Protein AF-A0A830E530-F1 (afdb_monomer)

Secondary structure (DSSP, 8-state):
---HHHHHHHHHHHHHHHHHHT-HHHHHHHHHHHHHHHHHHHHHHTT-HHHHHHHHHTS--HHHHHHHHHHHHHHH-GGGT--

Radius of gyration: 13.64 Å; Cα contacts (8 Å, |Δi|>4): 77; chains: 1; bounding box: 32×23×37 Å

Nearest PDB structures (foldseek):
  4zey-assembly1_A  TM=5.134E-01  e=2.132E+00  Homo sapiens
  2w2u-assembly1_A  TM=4.910E-01  e=2.255E+00  Sulfolobus acidocaldarius
  1vh6-assembly1_B  TM=4.324E-01  e=4.431E+00  Bacillus subtilis
  8tn6-assembly1_C  TM=4.194E-01  e=6.571E+00  synthetic construct

pLDDT: mean 84.49, std 12.55, range [47.78, 95.31]

Foldseek 3Di:
DPPLQVQLVVLCVQLVVVVVVVNVVSNVVSNVSSLQSVLLVQCVVVVPVLNVVCVVVVHHDPVSSVVSQVVCCVVVNCVSVVD

Organism: NCBI:txid1293586

Sequence (83 aa):
MRDGITIAERYLNEAKEYINKGDAVQVSEKLYKAAEENVKALAEKYDLSENRQAIREGRWHMHLLLKACSRPSKTLGDWVLDG

InterPro domains:
  IPR010268 Archaeal PaREP1-like [PF05942] (6-82)

Mean predicted aligned error: 6.65 Å

Solvent-accessible surface area (backbone atoms only — not comparable t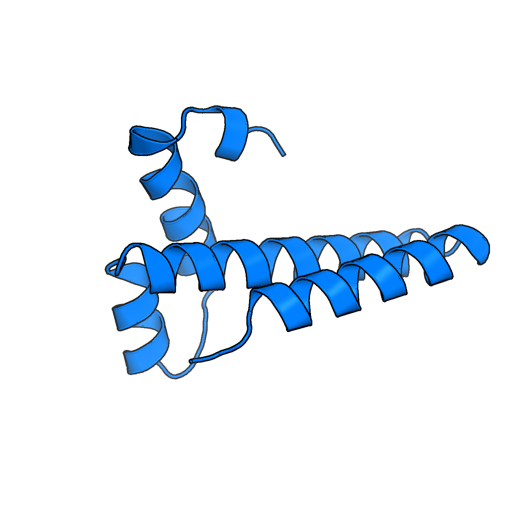o full-atom values): 4520 Å² total; per-residue (Å²): 132,81,64,25,60,63,54,16,52,50,27,45,51,52,19,56,57,27,56,80,68,68,38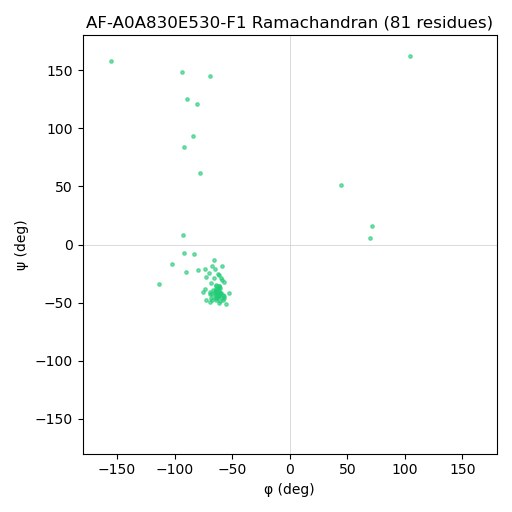,64,69,59,22,53,55,24,45,51,52,16,52,51,28,44,44,52,39,50,21,57,75,69,66,34,69,45,43,58,46,25,61,75,69,74,47,84,48,73,72,40,51,56,52,44,41,59,56,49,21,82,78,78,36,64,68,65,72,64,125

Structure (mmCIF, N/CA/C/O backbone):
data_AF-A0A830E530-F1
#
_entry.id   AF-A0A830E530-F1
#
loop_
_atom_site.group_PDB
_atom_site.id
_atom_site.type_symbol
_atom_site.label_atom_id
_atom_site.label_alt_id
_atom_site.label_comp_id
_atom_site.label_asym_id
_atom_site.label_entity_id
_atom_site.label_seq_id
_atom_site.pdbx_PDB_ins_code
_atom_site.Cartn_x
_atom_site.Cartn_y
_atom_site.Cartn_z
_atom_site.occupancy
_atom_site.B_iso_or_equiv
_atom_site.auth_seq_id
_atom_site.auth_comp_id
_atom_site.auth_asym_id
_atom_site.auth_atom_id
_atom_site.pdbx_PDB_model_num
ATOM 1 N N . MET A 1 1 ? 13.706 -10.594 -4.473 1.00 48.41 1 MET A N 1
ATOM 2 C CA . MET A 1 1 ? 12.352 -10.066 -4.724 1.00 48.41 1 MET A CA 1
ATOM 3 C C . MET A 1 1 ? 11.810 -9.597 -3.400 1.00 48.41 1 MET A C 1
ATOM 5 O O . MET A 1 1 ? 12.032 -10.270 -2.400 1.00 48.41 1 MET A O 1
ATOM 9 N N . ARG A 1 2 ? 11.210 -8.412 -3.363 1.00 60.69 2 ARG A N 1
ATOM 10 C CA . ARG A 1 2 ? 10.478 -7.966 -2.185 1.00 60.69 2 ARG A CA 1
ATOM 11 C C . ARG A 1 2 ? 9.112 -8.644 -2.262 1.00 60.69 2 ARG A C 1
ATOM 13 O O . ARG A 1 2 ? 8.410 -8.454 -3.249 1.00 60.69 2 ARG A O 1
ATOM 20 N N . ASP A 1 3 ? 8.734 -9.438 -1.267 1.00 80.31 3 ASP A N 1
ATOM 21 C CA . ASP A 1 3 ? 7.437 -10.129 -1.274 1.00 80.31 3 ASP A CA 1
ATOM 22 C C . ASP A 1 3 ? 6.308 -9.154 -0.898 1.00 80.31 3 ASP A C 1
ATOM 24 O O . ASP A 1 3 ? 5.650 -9.291 0.132 1.00 80.31 3 ASP A O 1
ATOM 28 N N . GLY A 1 4 ? 6.113 -8.111 -1.712 1.00 80.50 4 GLY A N 1
ATOM 29 C CA . GLY A 1 4 ? 5.134 -7.048 -1.462 1.00 80.50 4 GLY A CA 1
ATOM 30 C C . GLY A 1 4 ? 3.709 -7.585 -1.309 1.00 80.50 4 GLY A C 1
ATOM 31 O O . GLY A 1 4 ? 2.960 -7.085 -0.476 1.00 80.50 4 GLY A O 1
ATOM 32 N N . ILE A 1 5 ? 3.374 -8.669 -2.019 1.00 84.81 5 ILE A N 1
ATOM 33 C CA . ILE A 1 5 ? 2.093 -9.377 -1.879 1.00 84.81 5 ILE A CA 1
ATOM 34 C C . ILE A 1 5 ? 1.957 -9.982 -0.476 1.00 84.81 5 ILE A C 1
ATOM 36 O O . ILE A 1 5 ? 0.958 -9.741 0.190 1.00 84.81 5 ILE A O 1
ATOM 40 N N . THR A 1 6 ? 2.982 -10.675 0.026 1.00 89.94 6 THR A N 1
ATOM 41 C CA . THR A 1 6 ? 2.981 -11.248 1.384 1.00 89.94 6 THR A CA 1
ATOM 42 C C . THR A 1 6 ? 2.827 -10.164 2.456 1.00 89.94 6 THR A C 1
ATOM 44 O O . THR A 1 6 ? 2.138 -10.350 3.460 1.00 89.94 6 THR A O 1
ATOM 47 N N . ILE A 1 7 ? 3.446 -8.995 2.254 1.00 90.62 7 ILE A N 1
ATOM 48 C CA . ILE A 1 7 ? 3.301 -7.856 3.172 1.00 90.62 7 ILE A CA 1
ATOM 49 C C . ILE A 1 7 ? 1.877 -7.281 3.100 1.00 90.62 7 ILE A C 1
ATOM 51 O O . ILE A 1 7 ? 1.288 -6.991 4.145 1.00 90.62 7 ILE A O 1
ATOM 55 N N . ALA A 1 8 ? 1.310 -7.146 1.898 1.00 91.06 8 ALA A N 1
ATOM 56 C CA . ALA A 1 8 ? -0.061 -6.684 1.704 1.00 91.06 8 ALA A CA 1
ATOM 57 C C . ALA A 1 8 ? -1.082 -7.634 2.353 1.00 91.06 8 ALA A C 1
ATOM 59 O O . ALA A 1 8 ? -1.983 -7.178 3.057 1.00 91.06 8 ALA A O 1
ATOM 60 N N . GLU A 1 9 ? -0.905 -8.948 2.198 1.00 91.75 9 GLU A N 1
ATOM 61 C CA . GLU A 1 9 ? -1.734 -9.975 2.841 1.00 91.75 9 GLU A CA 1
ATOM 62 C C . GLU A 1 9 ? -1.674 -9.888 4.367 1.00 91.75 9 GLU A C 1
ATOM 64 O O . GLU A 1 9 ? -2.708 -9.976 5.036 1.00 91.75 9 GLU A O 1
ATOM 69 N N . ARG A 1 10 ? -0.484 -9.653 4.934 1.00 94.50 10 ARG A N 1
ATOM 70 C CA . ARG A 1 10 ? -0.332 -9.454 6.378 1.00 94.50 10 ARG A CA 1
ATOM 71 C C . ARG A 1 10 ? -1.135 -8.246 6.859 1.00 94.50 10 ARG A C 1
ATOM 73 O O . ARG A 1 10 ? -1.899 -8.376 7.811 1.00 94.50 10 ARG A O 1
ATOM 80 N N . TYR A 1 11 ? -1.016 -7.099 6.189 1.00 94.25 11 TYR A N 1
ATOM 81 C CA . TYR A 1 11 ? -1.787 -5.908 6.559 1.00 94.25 11 TYR A CA 1
ATOM 82 C C . TYR A 1 11 ? -3.295 -6.105 6.390 1.00 94.25 11 TYR A C 1
ATOM 84 O O . TYR A 1 11 ? -4.066 -5.633 7.224 1.00 94.25 11 TYR A O 1
ATOM 92 N N . LEU A 1 12 ? -3.728 -6.843 5.367 1.00 92.69 12 LEU A N 1
ATOM 93 C CA . LEU A 1 12 ? -5.138 -7.173 5.180 1.00 92.69 12 LEU A CA 1
ATOM 94 C C . LEU A 1 12 ? -5.674 -8.061 6.314 1.00 92.69 12 LEU A C 1
ATOM 96 O O . LEU A 1 12 ? -6.795 -7.858 6.779 1.00 92.69 12 LEU A O 1
ATOM 100 N N . ASN A 1 13 ? -4.886 -9.029 6.781 1.00 94.38 13 ASN A N 1
ATOM 101 C CA . ASN A 1 13 ? -5.263 -9.868 7.918 1.00 94.38 13 ASN A CA 1
ATOM 102 C C . ASN A 1 13 ? -5.306 -9.066 9.224 1.00 94.38 13 ASN A C 1
ATOM 104 O O . ASN A 1 13 ? -6.286 -9.171 9.957 1.00 94.38 13 ASN A O 1
ATOM 108 N N . GLU A 1 14 ? -4.327 -8.188 9.464 1.00 92.81 14 GLU A N 1
ATOM 109 C CA . GLU A 1 14 ? -4.363 -7.254 10.597 1.00 92.81 14 GLU A CA 1
ATOM 110 C C . GLU A 1 14 ? -5.623 -6.371 10.545 1.00 92.81 14 GLU A C 1
ATOM 112 O O . GLU A 1 14 ? -6.306 -6.213 11.555 1.00 92.81 14 GLU A O 1
ATOM 117 N N . ALA A 1 15 ? -5.995 -5.848 9.370 1.00 93.62 15 ALA A N 1
ATOM 118 C CA . ALA A 1 15 ? -7.223 -5.067 9.209 1.00 93.62 15 ALA A CA 1
ATOM 119 C C . ALA A 1 15 ? -8.466 -5.864 9.642 1.00 93.62 15 ALA A C 1
ATOM 121 O O . ALA A 1 15 ? -9.297 -5.346 10.386 1.00 93.62 15 ALA A O 1
ATOM 122 N N . LYS A 1 16 ? -8.574 -7.142 9.249 1.00 91.94 16 LYS A N 1
ATOM 123 C CA . LYS A 1 16 ? -9.681 -8.026 9.662 1.00 91.94 16 LYS A CA 1
ATOM 124 C C . LYS A 1 16 ? -9.731 -8.232 11.177 1.00 91.94 16 LYS A C 1
ATOM 126 O O . LYS A 1 16 ? -10.819 -8.285 11.747 1.00 91.94 16 LYS A O 1
ATOM 131 N N . GLU A 1 17 ? -8.584 -8.304 11.847 1.00 93.88 17 GLU A N 1
ATOM 132 C CA . GLU A 1 17 ? -8.542 -8.384 13.310 1.00 93.88 17 GLU A CA 1
ATOM 133 C C . GLU A 1 17 ? -9.055 -7.103 13.979 1.00 93.88 17 GLU A C 1
ATOM 135 O O . GLU A 1 17 ? -9.757 -7.180 14.988 1.00 93.88 17 GLU A O 1
ATOM 140 N N . TYR A 1 18 ? -8.735 -5.928 13.427 1.00 92.31 18 TYR A N 1
ATOM 141 C CA . TYR A 1 18 ? -9.223 -4.648 13.951 1.00 92.31 18 TYR A CA 1
ATOM 142 C C . TYR A 1 18 ? -10.711 -4.410 13.667 1.00 92.31 18 TYR A C 1
ATOM 144 O O . TYR A 1 18 ? -11.376 -3.784 14.495 1.00 92.31 18 TYR A O 1
ATOM 152 N N . ILE A 1 19 ? -11.263 -4.974 12.583 1.00 90.44 19 ILE A N 1
ATOM 153 C CA . ILE A 1 19 ? -12.715 -4.962 12.322 1.00 90.44 19 ILE A CA 1
ATOM 154 C C . ILE A 1 19 ? -13.456 -5.611 13.494 1.00 90.44 19 ILE A C 1
ATOM 156 O O . ILE A 1 19 ? -14.398 -5.028 14.025 1.00 90.44 19 ILE A O 1
ATOM 160 N N . ASN A 1 20 ? -12.980 -6.768 13.962 1.00 88.69 20 ASN A N 1
ATOM 161 C CA . ASN A 1 20 ? -13.589 -7.475 15.093 1.00 88.69 20 ASN A CA 1
ATOM 162 C C . ASN A 1 20 ? -13.494 -6.697 16.417 1.00 88.69 20 ASN A C 1
ATOM 164 O O . ASN A 1 20 ? -14.263 -6.956 17.339 1.00 88.69 20 ASN A O 1
ATOM 168 N N . LYS A 1 21 ? -12.558 -5.747 16.518 1.00 91.75 21 LYS A N 1
ATOM 169 C CA . LYS A 1 21 ? -12.365 -4.878 17.688 1.00 91.75 21 LYS A CA 1
ATOM 170 C C . LYS A 1 21 ? -13.156 -3.567 17.595 1.00 91.75 21 LYS A C 1
ATOM 172 O O . LYS A 1 21 ? -13.174 -2.817 18.565 1.00 91.75 21 LYS A O 1
ATOM 177 N N . GLY A 1 22 ? -13.791 -3.281 16.455 1.00 91.31 22 GLY A N 1
ATOM 178 C CA . GLY A 1 22 ? -14.532 -2.038 16.221 1.00 91.31 22 GLY A CA 1
ATOM 179 C C . GLY A 1 22 ? -13.654 -0.790 16.054 1.00 91.31 22 GLY A C 1
ATOM 180 O O . GLY A 1 22 ? -14.163 0.324 16.153 1.00 91.31 22 GLY A O 1
ATOM 181 N N . ASP A 1 23 ? -12.350 -0.945 15.800 1.00 93.75 23 ASP A N 1
ATOM 182 C CA . ASP A 1 23 ? -11.415 0.180 15.658 1.00 93.75 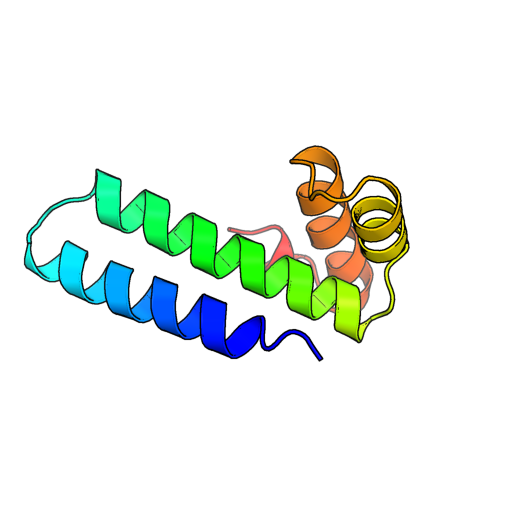23 ASP A CA 1
ATOM 183 C C . ASP A 1 23 ? -11.290 0.615 14.190 1.00 93.75 23 ASP A C 1
ATOM 185 O O . ASP A 1 23 ? -10.382 0.208 13.462 1.00 93.75 23 ASP A O 1
ATOM 189 N N . ALA A 1 24 ? -12.227 1.452 13.743 1.00 91.25 24 ALA A N 1
ATOM 190 C CA . ALA A 1 24 ? -12.284 1.928 12.360 1.00 91.25 24 ALA A CA 1
ATOM 191 C C . ALA A 1 24 ? -11.019 2.690 11.913 1.00 91.25 24 ALA A C 1
ATOM 193 O O . ALA A 1 24 ? -10.673 2.661 10.728 1.00 91.25 24 ALA A O 1
ATOM 194 N N . VAL A 1 25 ? -10.313 3.346 12.843 1.00 95.12 25 VAL A N 1
ATOM 195 C CA . VAL A 1 25 ? -9.080 4.088 12.542 1.00 95.12 25 VAL A CA 1
ATOM 196 C C . VAL A 1 25 ? -7.972 3.106 12.181 1.00 95.12 25 VAL A C 1
ATOM 198 O O . VAL A 1 25 ? -7.357 3.239 11.122 1.00 95.12 25 VAL A O 1
ATOM 201 N N . GLN A 1 26 ? -7.771 2.076 13.007 1.00 93.88 26 GLN A N 1
ATOM 202 C CA . GLN A 1 26 ? -6.778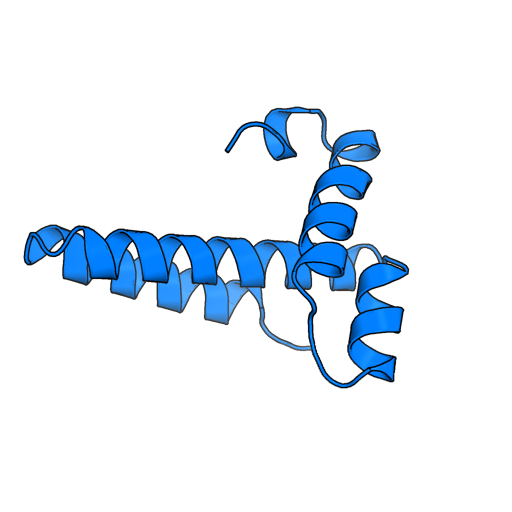 1.042 12.723 1.00 93.88 26 GLN A CA 1
ATOM 203 C C . GLN A 1 26 ? -7.126 0.246 11.465 1.00 93.88 26 GLN A C 1
ATOM 205 O O . GLN A 1 26 ? -6.249 0.008 10.638 1.00 93.88 26 GLN A O 1
ATOM 210 N N . VAL A 1 27 ? -8.399 -0.107 11.259 1.00 93.56 27 VAL A N 1
ATOM 211 C CA . VAL A 1 27 ? -8.839 -0.778 10.023 1.00 93.56 27 VAL A CA 1
ATOM 212 C C . VAL A 1 27 ? -8.445 0.033 8.788 1.00 93.56 27 VAL A C 1
ATOM 214 O O . VAL A 1 27 ? -7.804 -0.502 7.883 1.00 93.56 27 VAL A O 1
ATOM 217 N N . SER A 1 28 ? -8.771 1.326 8.770 1.00 93.12 28 SER A N 1
ATOM 218 C CA . SER A 1 28 ? -8.480 2.206 7.633 1.00 93.12 28 SER A CA 1
ATOM 219 C C . SER A 1 28 ? -6.975 2.318 7.366 1.00 93.12 28 SER A C 1
ATOM 221 O O . SER A 1 28 ? -6.537 2.217 6.220 1.00 93.12 28 SER A O 1
ATOM 223 N N . GLU A 1 29 ? -6.161 2.454 8.418 1.00 94.75 29 GLU A N 1
ATOM 224 C CA . GLU A 1 29 ? -4.702 2.525 8.294 1.00 94.75 29 GLU A CA 1
ATOM 225 C C . GLU A 1 29 ? -4.108 1.237 7.699 1.00 94.75 29 GLU A C 1
ATOM 227 O O . GLU A 1 29 ? -3.236 1.283 6.826 1.00 94.75 29 GLU A O 1
ATOM 232 N N . LYS A 1 30 ? -4.580 0.070 8.152 1.00 95.31 30 LYS A N 1
ATOM 233 C CA . LYS A 1 30 ? -4.087 -1.228 7.674 1.00 95.31 30 LYS A CA 1
ATOM 234 C C . LYS A 1 30 ? -4.500 -1.503 6.232 1.00 95.31 30 LYS A C 1
ATOM 236 O O . LYS A 1 30 ? -3.668 -1.962 5.451 1.00 95.31 30 LYS A O 1
ATOM 241 N N . LEU A 1 31 ? -5.733 -1.163 5.855 1.00 92.69 31 LEU A N 1
ATOM 242 C CA . LEU A 1 31 ? -6.193 -1.272 4.469 1.00 92.69 31 LEU A CA 1
ATOM 243 C C . LEU A 1 31 ? -5.376 -0.377 3.530 1.00 92.69 31 LEU A C 1
ATOM 245 O O . LEU A 1 31 ? -4.937 -0.846 2.480 1.00 92.69 31 LEU A O 1
ATOM 249 N N . TYR A 1 32 ? -5.087 0.864 3.934 1.00 92.56 32 TYR A N 1
ATOM 250 C CA . TYR A 1 32 ? -4.218 1.755 3.161 1.00 92.56 32 TYR A CA 1
ATOM 251 C C . TYR A 1 32 ? -2.818 1.153 2.960 1.00 92.56 32 TYR A C 1
ATOM 253 O O . TYR A 1 32 ? -2.316 1.123 1.839 1.00 92.56 32 TYR A O 1
ATOM 261 N N . LYS A 1 33 ? -2.202 0.602 4.015 1.00 93.44 33 LYS A N 1
ATOM 262 C CA . LYS A 1 33 ? -0.880 -0.049 3.922 1.00 93.44 33 LYS A CA 1
ATOM 263 C C . LYS A 1 33 ? -0.890 -1.284 3.018 1.00 93.44 33 LYS A C 1
ATOM 265 O O . LYS A 1 33 ? 0.068 -1.501 2.277 1.00 93.44 33 LYS A O 1
ATOM 270 N N . ALA A 1 34 ? -1.961 -2.076 3.049 1.00 93.56 34 ALA A N 1
ATOM 271 C CA . ALA A 1 34 ? -2.128 -3.208 2.141 1.00 93.56 34 ALA A CA 1
ATOM 272 C C . ALA A 1 34 ? -2.209 -2.746 0.675 1.00 93.56 34 ALA A C 1
ATOM 274 O O . ALA A 1 34 ? -1.516 -3.290 -0.186 1.00 93.56 34 ALA A O 1
ATOM 275 N N . ALA A 1 35 ? -3.004 -1.708 0.394 1.00 90.81 35 ALA A N 1
ATOM 276 C CA . ALA A 1 35 ? -3.102 -1.114 -0.937 1.00 90.81 35 ALA A CA 1
ATOM 277 C C . ALA A 1 35 ? -1.759 -0.527 -1.406 1.00 90.81 35 ALA A C 1
ATOM 279 O O . ALA A 1 35 ? -1.342 -0.760 -2.540 1.00 90.81 35 ALA A O 1
ATOM 280 N N . GLU A 1 36 ? -1.042 0.171 -0.524 1.00 91.25 36 GLU A N 1
ATOM 281 C CA . GLU A 1 36 ? 0.269 0.745 -0.816 1.00 91.25 36 GLU A CA 1
ATOM 282 C C . GLU A 1 36 ? 1.280 -0.330 -1.251 1.00 91.25 36 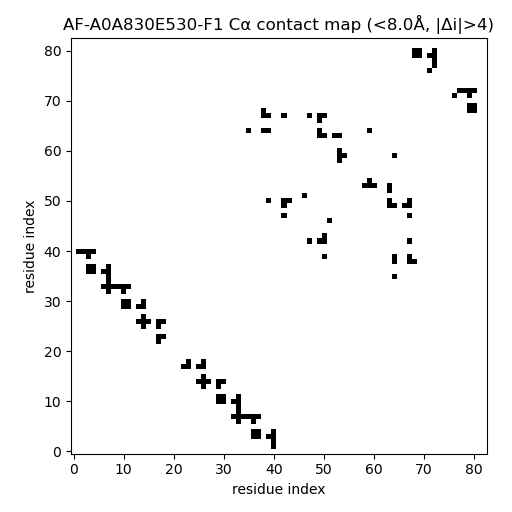GLU A C 1
ATOM 284 O O . GLU A 1 36 ? 1.950 -0.173 -2.273 1.00 91.25 36 GLU A O 1
ATOM 289 N N . GLU A 1 37 ? 1.383 -1.443 -0.521 1.00 92.19 37 GLU A N 1
ATOM 290 C CA . GLU A 1 37 ? 2.309 -2.526 -0.874 1.00 92.19 37 GLU A CA 1
ATOM 291 C C . GLU A 1 37 ? 1.904 -3.250 -2.168 1.00 92.19 37 GLU A C 1
ATOM 293 O O . GLU A 1 37 ? 2.780 -3.613 -2.957 1.00 92.19 37 GLU A O 1
ATOM 298 N N . ASN A 1 38 ? 0.603 -3.365 -2.460 1.00 90.12 38 ASN A N 1
ATOM 299 C CA . ASN A 1 38 ? 0.127 -3.875 -3.749 1.00 90.12 38 ASN A CA 1
ATOM 300 C C . ASN A 1 38 ? 0.574 -2.989 -4.919 1.00 90.12 38 ASN A C 1
ATOM 302 O O . ASN A 1 38 ? 1.077 -3.496 -5.924 1.00 90.12 38 ASN A O 1
ATOM 306 N N . VAL A 1 39 ? 0.453 -1.666 -4.790 1.00 89.62 39 VAL A N 1
ATOM 307 C CA . VAL A 1 39 ? 0.892 -0.716 -5.826 1.00 89.62 39 VAL A CA 1
ATOM 308 C C . VAL A 1 39 ? 2.402 -0.807 -6.041 1.00 89.62 39 VAL A C 1
ATOM 310 O O . VAL A 1 39 ? 2.857 -0.834 -7.185 1.00 89.62 39 VAL A O 1
ATOM 313 N N . LYS A 1 40 ? 3.191 -0.919 -4.965 1.00 89.81 40 LYS A N 1
ATOM 314 C CA . LYS A 1 40 ? 4.649 -1.108 -5.060 1.00 89.81 40 LYS A CA 1
ATOM 315 C C . LYS A 1 40 ? 5.006 -2.409 -5.774 1.00 89.81 40 LYS A C 1
ATOM 317 O O . LYS A 1 40 ? 5.861 -2.396 -6.656 1.00 89.81 40 LYS A O 1
ATOM 322 N N . ALA A 1 41 ? 4.331 -3.507 -5.436 1.00 89.94 41 ALA A N 1
ATOM 323 C CA . ALA A 1 41 ? 4.547 -4.804 -6.072 1.00 89.94 41 ALA A CA 1
ATOM 324 C C . ALA A 1 41 ? 4.189 -4.776 -7.568 1.00 89.94 41 ALA A C 1
ATOM 326 O O . ALA A 1 41 ? 4.933 -5.303 -8.394 1.00 89.94 41 ALA A O 1
ATOM 327 N N . LEU A 1 42 ? 3.088 -4.115 -7.941 1.00 86.75 42 LEU A N 1
ATOM 328 C CA . LEU A 1 42 ? 2.718 -3.906 -9.344 1.00 86.75 42 LEU A CA 1
ATOM 329 C C . LEU A 1 42 ? 3.755 -3.044 -10.071 1.00 86.75 42 LEU A C 1
ATOM 331 O O . LEU A 1 42 ? 4.161 -3.379 -11.182 1.00 86.75 42 LEU A O 1
ATOM 335 N N . ALA A 1 43 ? 4.222 -1.967 -9.442 1.00 88.81 43 ALA A N 1
ATOM 336 C CA . ALA A 1 43 ? 5.236 -1.095 -10.017 1.00 88.81 43 ALA A CA 1
ATOM 337 C C . ALA A 1 43 ? 6.585 -1.804 -10.225 1.00 88.81 43 ALA A C 1
ATOM 339 O O . ALA A 1 43 ? 7.262 -1.530 -11.214 1.00 88.81 43 ALA A O 1
ATOM 340 N N . GLU A 1 44 ? 6.960 -2.724 -9.331 1.00 87.81 44 GLU A N 1
ATOM 341 C CA . GLU A 1 44 ? 8.119 -3.608 -9.500 1.00 87.81 44 GLU A CA 1
ATOM 342 C C . GLU A 1 44 ? 7.893 -4.605 -10.644 1.00 87.81 44 GLU A C 1
ATOM 344 O O . GLU A 1 44 ? 8.729 -4.709 -11.538 1.00 87.81 44 GLU A O 1
ATOM 349 N N . LYS A 1 45 ? 6.732 -5.273 -10.675 1.00 86.88 45 LYS A N 1
ATOM 350 C CA . LYS A 1 45 ? 6.389 -6.280 -11.692 1.00 86.88 45 LYS A CA 1
ATOM 351 C C . LYS A 1 45 ? 6.353 -5.720 -13.116 1.00 86.88 45 LYS A C 1
ATOM 353 O O . LYS A 1 45 ? 6.779 -6.401 -14.043 1.00 86.88 45 LYS A O 1
ATOM 358 N N . TYR A 1 46 ? 5.831 -4.508 -13.293 1.00 85.38 46 TYR A N 1
ATOM 359 C CA . TYR A 1 46 ? 5.748 -3.835 -14.594 1.00 85.38 46 TYR A CA 1
ATOM 360 C C . TYR A 1 46 ? 6.948 -2.922 -14.886 1.00 85.38 46 TYR A C 1
ATOM 362 O O . TYR A 1 46 ? 6.908 -2.174 -15.861 1.00 85.38 46 TYR A O 1
ATOM 370 N N . ASP A 1 47 ? 7.989 -2.957 -14.045 1.00 85.50 47 ASP A N 1
ATOM 371 C CA . ASP A 1 47 ? 9.185 -2.111 -14.143 1.00 85.50 47 ASP A CA 1
ATOM 372 C C . ASP A 1 47 ? 8.848 -0.633 -14.437 1.00 85.50 47 ASP A C 1
ATOM 374 O O . ASP A 1 47 ? 9.345 0.011 -15.371 1.00 85.50 47 ASP A O 1
ATOM 378 N N . LEU A 1 48 ? 7.939 -0.077 -13.633 1.00 89.25 48 LEU A N 1
ATOM 379 C CA . LEU A 1 48 ? 7.511 1.309 -13.765 1.00 89.25 48 LEU A CA 1
ATOM 380 C C . LEU A 1 48 ? 8.647 2.262 -13.366 1.00 89.25 48 LEU A C 1
ATOM 382 O O . LEU A 1 48 ? 9.410 2.010 -12.428 1.00 89.25 48 LEU A O 1
ATOM 386 N N . SER A 1 49 ? 8.748 3.415 -14.039 1.00 89.25 49 SER A N 1
ATOM 387 C CA . SER A 1 49 ? 9.803 4.390 -13.718 1.00 89.25 49 SER A CA 1
ATOM 388 C C . SER A 1 49 ? 9.691 4.943 -12.296 1.00 89.25 49 SER A C 1
ATOM 390 O O . SER A 1 49 ? 10.698 5.354 -11.727 1.00 89.25 49 SER A O 1
ATOM 392 N N . GLU A 1 50 ? 8.487 4.939 -11.725 1.00 90.12 50 GLU A N 1
ATOM 393 C CA . GLU A 1 50 ? 8.198 5.304 -10.340 1.00 90.12 50 GLU A CA 1
ATOM 394 C C . GLU A 1 50 ? 8.929 4.387 -9.357 1.00 90.12 50 GLU A C 1
ATOM 396 O O . GLU A 1 50 ? 9.522 4.883 -8.403 1.00 90.12 50 GLU A O 1
ATOM 401 N N . ASN A 1 51 ? 8.975 3.075 -9.623 1.00 89.00 51 ASN A N 1
ATOM 402 C CA . ASN A 1 51 ? 9.719 2.132 -8.789 1.00 89.00 51 ASN A CA 1
ATOM 403 C C . ASN A 1 51 ? 11.226 2.429 -8.844 1.00 89.00 51 ASN A C 1
ATOM 405 O O . ASN A 1 51 ? 11.884 2.548 -7.812 1.00 89.00 51 ASN A O 1
ATOM 409 N N . ARG A 1 52 ? 11.774 2.667 -10.044 1.00 89.12 52 ARG A N 1
ATOM 410 C CA . ARG A 1 52 ? 13.185 3.072 -10.205 1.00 89.12 52 ARG A CA 1
ATOM 411 C C . ARG A 1 52 ? 13.497 4.396 -9.511 1.00 89.12 52 ARG A C 1
ATOM 413 O O . ARG A 1 52 ? 14.601 4.589 -9.003 1.00 89.12 52 ARG A O 1
ATOM 420 N N . GLN A 1 53 ? 12.554 5.333 -9.511 1.00 91.56 53 GLN A N 1
ATOM 421 C CA . GLN A 1 53 ? 12.698 6.597 -8.801 1.00 91.56 53 GLN A CA 1
ATOM 422 C C . GLN A 1 53 ? 12.683 6.389 -7.282 1.00 91.56 53 GLN A C 1
ATOM 424 O O . GLN A 1 53 ? 13.590 6.872 -6.613 1.00 91.56 53 GLN A O 1
ATOM 429 N N . ALA A 1 54 ? 11.753 5.588 -6.760 1.00 91.12 54 ALA A N 1
ATOM 430 C CA . ALA A 1 54 ? 11.683 5.259 -5.339 1.00 91.12 54 ALA A CA 1
ATOM 431 C C . ALA A 1 54 ? 12.941 4.526 -4.837 1.00 91.12 54 ALA A C 1
ATOM 433 O O . ALA A 1 54 ? 13.416 4.800 -3.737 1.00 91.12 54 ALA A O 1
ATOM 434 N N . ILE A 1 55 ? 13.521 3.635 -5.652 1.00 89.62 55 ILE A N 1
ATOM 435 C CA . ILE A 1 55 ? 14.797 2.967 -5.343 1.00 89.62 55 ILE A CA 1
ATOM 436 C C . ILE A 1 55 ? 15.942 3.985 -5.280 1.00 89.62 55 ILE A C 1
ATOM 438 O O . ILE A 1 55 ? 16.724 3.959 -4.333 1.00 89.62 55 ILE A O 1
ATOM 442 N N . ARG A 1 56 ? 16.034 4.906 -6.252 1.00 92.00 56 ARG A N 1
ATOM 443 C CA . ARG A 1 56 ? 17.071 5.957 -6.265 1.00 92.00 56 ARG A CA 1
ATOM 444 C C . ARG A 1 56 ? 16.956 6.919 -5.086 1.00 92.00 56 ARG A C 1
ATOM 446 O O . ARG A 1 56 ? 17.971 7.341 -4.549 1.00 92.00 56 ARG A O 1
ATOM 453 N N . GLU A 1 57 ? 15.735 7.261 -4.695 1.00 91.44 57 GLU A N 1
ATOM 454 C CA . GLU A 1 57 ? 15.458 8.161 -3.571 1.00 91.44 57 GLU A CA 1
ATOM 455 C C . GLU A 1 57 ? 15.493 7.437 -2.211 1.00 91.44 57 GLU A C 1
ATOM 457 O O . GLU A 1 57 ? 15.417 8.080 -1.165 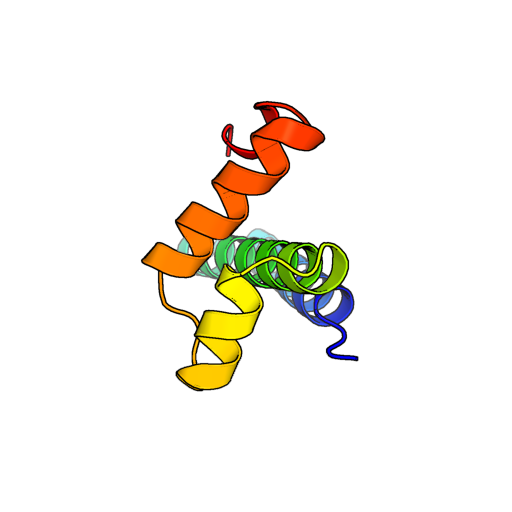1.00 91.44 57 GLU A O 1
ATOM 462 N N . GLY A 1 58 ? 15.601 6.103 -2.206 1.00 90.81 58 GLY A N 1
ATOM 463 C CA . GLY A 1 58 ? 15.623 5.266 -1.004 1.00 90.81 58 GLY A CA 1
ATOM 464 C C . GLY A 1 58 ? 14.288 5.190 -0.255 1.00 90.81 58 GLY A C 1
ATOM 465 O O . GLY A 1 58 ? 14.221 4.601 0.824 1.00 90.81 58 GLY A O 1
ATOM 466 N N . ARG A 1 59 ? 13.215 5.782 -0.794 1.00 88.81 59 ARG A N 1
ATOM 467 C CA . ARG A 1 59 ? 11.881 5.800 -0.182 1.00 88.81 59 ARG A CA 1
ATOM 468 C C . ARG A 1 59 ? 10.779 5.980 -1.217 1.00 88.81 59 ARG A C 1
ATOM 470 O O . ARG A 1 59 ? 10.987 6.546 -2.285 1.00 88.81 59 ARG A O 1
ATOM 477 N N . TRP A 1 60 ? 9.573 5.559 -0.851 1.00 90.38 60 TRP A N 1
ATOM 478 C CA . TRP A 1 60 ? 8.372 5.853 -1.622 1.00 90.38 60 TRP A CA 1
ATOM 479 C C . TRP A 1 60 ? 7.755 7.168 -1.163 1.00 90.38 60 TRP A C 1
ATOM 481 O O . TRP A 1 60 ? 7.455 7.359 0.013 1.00 90.38 60 TRP A O 1
ATOM 491 N N . HIS A 1 61 ? 7.558 8.072 -2.114 1.00 90.19 61 HIS A N 1
ATOM 492 C CA . HIS A 1 61 ? 6.796 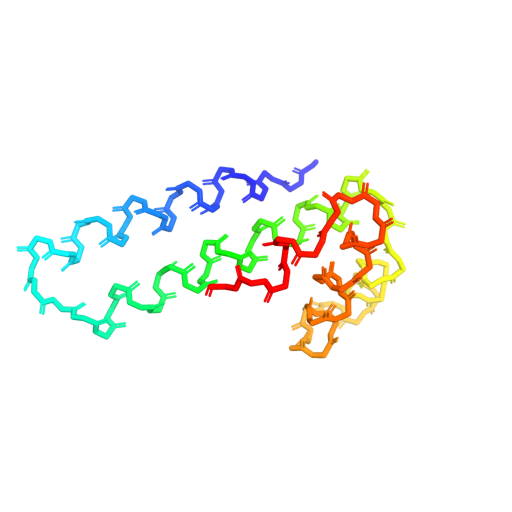9.292 -1.908 1.00 90.19 61 HIS A CA 1
ATOM 493 C C . HIS A 1 61 ? 5.338 9.094 -2.320 1.00 90.19 61 HIS A C 1
ATOM 495 O O . HIS A 1 61 ? 5.059 8.399 -3.296 1.00 90.19 61 HIS A O 1
ATOM 501 N N . MET A 1 62 ? 4.417 9.792 -1.649 1.00 87.31 62 MET A N 1
ATOM 502 C CA . MET A 1 62 ? 2.985 9.758 -1.980 1.00 87.31 62 MET A CA 1
ATOM 503 C C . MET A 1 62 ? 2.724 10.069 -3.465 1.00 87.31 62 MET A C 1
ATOM 505 O O . MET A 1 62 ? 1.973 9.362 -4.127 1.00 87.31 62 MET A O 1
ATOM 509 N N . HIS A 1 63 ? 3.429 11.048 -4.040 1.00 88.50 63 HIS A N 1
ATOM 510 C CA . HIS A 1 63 ? 3.274 11.378 -5.459 1.00 88.50 63 HIS A CA 1
ATOM 511 C C . HIS A 1 63 ? 3.741 10.254 -6.410 1.00 88.50 63 HIS A C 1
ATOM 513 O O . HIS A 1 63 ? 3.224 10.153 -7.522 1.00 88.50 63 HIS A O 1
ATOM 519 N N . LEU A 1 64 ? 4.708 9.419 -6.003 1.00 89.81 64 LEU A N 1
ATOM 520 C CA . LEU A 1 64 ? 5.158 8.262 -6.788 1.00 89.81 64 LEU A CA 1
ATOM 521 C C . LEU A 1 64 ? 4.123 7.141 -6.737 1.00 89.81 64 LEU A C 1
ATOM 523 O O . LEU A 1 64 ? 3.868 6.523 -7.763 1.00 89.81 64 LEU A O 1
ATOM 527 N N . LEU A 1 65 ? 3.486 6.933 -5.580 1.00 87.06 65 LEU A N 1
ATOM 528 C CA . LEU A 1 65 ? 2.380 5.984 -5.433 1.00 87.06 65 LEU A CA 1
ATOM 529 C C . LEU A 1 65 ? 1.198 6.368 -6.327 1.00 87.06 65 LEU A C 1
ATOM 531 O O . LEU A 1 65 ? 0.759 5.546 -7.122 1.00 87.06 65 LEU A O 1
ATOM 535 N N . LEU A 1 66 ? 0.744 7.627 -6.294 1.00 85.81 66 LEU A N 1
ATOM 536 C CA . LEU A 1 66 ? -0.358 8.075 -7.159 1.00 85.81 66 LEU A CA 1
ATOM 537 C C . LEU A 1 66 ? -0.040 7.907 -8.657 1.00 85.81 66 LEU A C 1
ATOM 539 O O . LEU A 1 66 ? -0.884 7.461 -9.441 1.00 85.81 66 LEU A O 1
ATOM 543 N N . LYS A 1 67 ? 1.188 8.237 -9.077 1.00 86.88 67 LYS A N 1
ATOM 544 C CA . LYS A 1 67 ? 1.635 8.013 -10.464 1.00 86.88 67 LYS A CA 1
ATOM 545 C C . LYS A 1 67 ? 1.678 6.524 -10.816 1.00 86.88 67 LYS A C 1
ATOM 547 O O . LYS A 1 67 ? 1.270 6.136 -11.908 1.00 86.88 67 LYS A O 1
ATOM 552 N N . ALA A 1 68 ? 2.132 5.693 -9.883 1.00 86.25 68 ALA A N 1
ATOM 553 C CA . ALA A 1 68 ? 2.169 4.248 -10.042 1.00 86.25 68 ALA A CA 1
ATOM 554 C C . ALA A 1 68 ? 0.775 3.601 -10.037 1.00 86.25 68 ALA A C 1
ATOM 556 O O . ALA A 1 68 ? 0.646 2.548 -10.638 1.00 86.25 68 ALA A O 1
ATOM 557 N N . CYS A 1 69 ? -0.259 4.207 -9.442 1.00 81.12 69 CYS A N 1
ATOM 558 C CA . CYS A 1 69 ? -1.653 3.747 -9.571 1.00 81.12 69 CYS A CA 1
ATOM 559 C C . CYS A 1 69 ? -2.260 4.098 -10.937 1.00 81.12 69 CYS A C 1
ATOM 561 O O . CYS A 1 69 ? -2.950 3.293 -11.556 1.00 81.12 69 CYS A O 1
ATOM 563 N N . SER A 1 70 ? -1.980 5.303 -11.435 1.00 76.75 70 SER A N 1
ATOM 564 C CA . SER A 1 70 ? -2.581 5.837 -12.669 1.00 76.75 70 SER A CA 1
ATOM 565 C C . SER A 1 70 ? -1.954 5.318 -13.962 1.00 76.75 70 SER A C 1
ATOM 567 O O . SER A 1 70 ? -2.582 5.345 -15.017 1.00 76.75 70 SER A O 1
ATOM 569 N N . ARG A 1 71 ? -0.715 4.820 -13.924 1.00 70.88 71 ARG A N 1
ATOM 570 C CA . ARG A 1 71 ? -0.081 4.203 -15.099 1.00 70.88 71 ARG A CA 1
ATOM 571 C C . ARG A 1 71 ? -0.641 2.828 -15.469 1.00 70.88 71 ARG A C 1
ATOM 573 O O . ARG A 1 71 ? -0.937 2.642 -16.647 1.00 70.88 71 ARG A O 1
ATOM 580 N N . PRO A 1 72 ? -0.814 1.884 -14.525 1.00 57.72 72 PRO A N 1
ATOM 581 C CA . PRO A 1 72 ? -1.475 0.622 -14.792 1.00 57.72 72 PRO A CA 1
ATOM 582 C C . PRO A 1 72 ? -2.922 0.801 -15.232 1.00 57.72 72 PRO A C 1
ATOM 584 O O . PRO A 1 72 ? -3.372 -0.054 -15.975 1.00 57.72 72 PRO A O 1
ATOM 587 N N . SER A 1 73 ? -3.639 1.878 -14.869 1.00 54.69 73 SER A N 1
ATOM 588 C CA . SER A 1 73 ? -5.025 2.074 -15.343 1.00 54.69 73 SER A CA 1
ATOM 589 C C . SER A 1 73 ? -5.118 2.121 -16.874 1.00 54.69 73 SER A C 1
ATOM 591 O O . SER A 1 73 ? -6.068 1.606 -17.455 1.00 54.69 73 SER A O 1
ATOM 593 N N . LYS A 1 74 ? -4.069 2.603 -17.558 1.00 53.72 74 LYS A N 1
ATOM 594 C CA . LYS A 1 74 ? -3.979 2.563 -19.028 1.00 53.72 74 LYS A CA 1
ATOM 595 C C . LYS A 1 74 ? -3.845 1.150 -19.609 1.00 53.72 74 LYS A C 1
ATOM 597 O O . LYS A 1 74 ? -4.092 0.973 -20.797 1.00 53.72 74 LYS A O 1
ATOM 602 N N . THR A 1 75 ? -3.450 0.168 -18.799 1.00 55.38 75 THR A N 1
ATOM 603 C CA . THR A 1 75 ? -3.199 -1.224 -19.216 1.00 55.38 75 THR A CA 1
ATOM 604 C C . THR A 1 75 ? -4.205 -2.216 -18.611 1.00 55.38 75 THR A C 1
ATOM 606 O O . THR A 1 75 ? -4.552 -3.199 -19.255 1.00 55.38 75 THR A O 1
ATO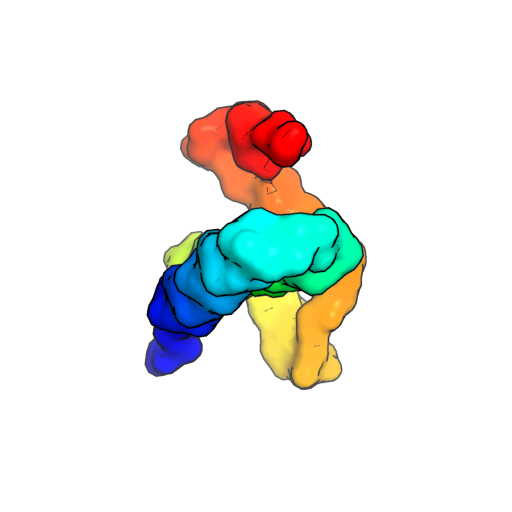M 609 N N . LEU A 1 76 ? -4.671 -1.975 -17.381 1.00 59.16 76 LEU A N 1
ATOM 610 C CA . LEU A 1 76 ? -5.596 -2.809 -16.604 1.00 59.16 76 LEU A CA 1
ATOM 611 C C . LEU A 1 76 ? -7.033 -2.263 -16.593 1.00 59.16 76 LEU A C 1
ATOM 613 O O . LEU A 1 76 ? -7.940 -3.034 -16.297 1.00 59.16 76 LEU A O 1
ATOM 617 N N . GLY A 1 77 ? -7.248 -0.991 -16.945 1.00 59.28 77 GLY A N 1
ATOM 618 C CA . GLY A 1 77 ? -8.547 -0.309 -16.939 1.00 59.28 77 GLY A CA 1
ATOM 619 C C . GLY A 1 77 ? -8.724 0.668 -15.769 1.00 59.28 77 GLY A C 1
ATOM 620 O O . GLY A 1 77 ? -8.010 0.601 -14.766 1.00 59.28 77 GLY A O 1
ATOM 621 N N . ASP A 1 78 ? -9.701 1.571 -15.895 1.00 67.94 78 ASP A N 1
ATOM 622 C CA . ASP A 1 78 ? -9.960 2.658 -14.934 1.00 67.94 78 ASP A CA 1
ATOM 623 C C . ASP A 1 78 ? -10.412 2.177 -13.544 1.00 67.94 78 ASP A C 1
ATOM 625 O O . ASP A 1 78 ? -10.301 2.933 -12.588 1.00 67.94 78 ASP A O 1
ATOM 629 N N . TRP A 1 79 ? -10.799 0.903 -13.383 1.00 67.69 79 TRP A N 1
ATOM 630 C CA . TRP A 1 79 ? -11.164 0.313 -12.082 1.00 67.69 79 TRP A CA 1
ATOM 631 C C . TRP A 1 79 ? -10.040 0.380 -11.036 1.00 67.69 79 TRP A C 1
ATOM 633 O O . TRP A 1 79 ? -10.295 0.252 -9.848 1.00 67.69 79 TRP A O 1
ATOM 643 N N . VAL A 1 80 ? -8.790 0.581 -11.466 1.00 62.56 80 VAL A N 1
ATOM 644 C CA . VAL A 1 80 ? -7.640 0.796 -10.571 1.00 62.56 80 VAL A CA 1
ATOM 645 C C . VAL A 1 80 ? -7.659 2.196 -9.931 1.00 62.56 80 VAL A C 1
ATOM 647 O O . VAL A 1 80 ? -7.003 2.417 -8.914 1.00 62.56 80 VAL A O 1
ATOM 650 N N . LEU A 1 81 ? -8.375 3.151 -10.532 1.00 62.22 81 LEU A N 1
ATOM 651 C CA . LEU A 1 81 ? -8.554 4.512 -10.015 1.00 62.22 81 LEU A CA 1
ATOM 652 C C . LEU A 1 81 ? -9.778 4.639 -9.103 1.00 62.22 81 LEU A C 1
ATOM 654 O O . LEU A 1 81 ? -9.805 5.538 -8.262 1.00 62.22 81 LEU A O 1
ATOM 658 N N . ASP A 1 82 ? -10.749 3.742 -9.253 1.00 62.91 82 ASP A N 1
ATOM 659 C CA . ASP A 1 82 ? -11.936 3.674 -8.409 1.00 62.91 82 ASP A CA 1
ATOM 660 C C . ASP A 1 82 ? -11.599 2.876 -7.137 1.00 62.91 82 ASP A C 1
ATOM 662 O O . ASP A 1 82 ? -11.603 1.645 -7.127 1.00 62.91 82 ASP A O 1
ATOM 666 N N . GLY A 1 83 ? -11.211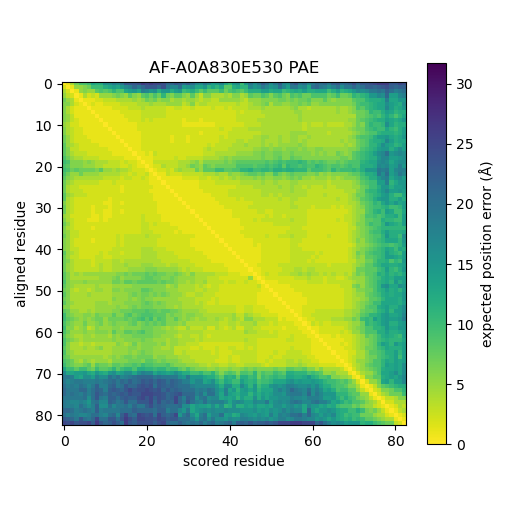 3.605 -6.086 1.00 47.78 83 GLY A N 1
ATOM 667 C CA . GLY A 1 83 ? -10.936 3.075 -4.743 1.00 47.78 83 GLY A CA 1
ATOM 668 C C . GLY A 1 83 ? -12.190 2.818 -3.920 1.00 47.78 83 GLY A C 1
ATOM 669 O O . GLY A 1 83 ? -13.126 3.645 -3.998 1.00 47.78 83 GLY A O 1
#